Protein AF-A0AA42P1X8-F1 (afdb_monomer_lite)

Structure (mmCIF, N/CA/C/O backbone):
data_AF-A0AA42P1X8-F1
#
_entry.id   AF-A0AA42P1X8-F1
#
loop_
_atom_site.group_PDB
_atom_site.id
_atom_site.type_symbol
_atom_site.label_atom_id
_atom_site.label_alt_id
_atom_site.label_comp_id
_atom_site.label_asym_id
_atom_site.label_entity_id
_atom_sit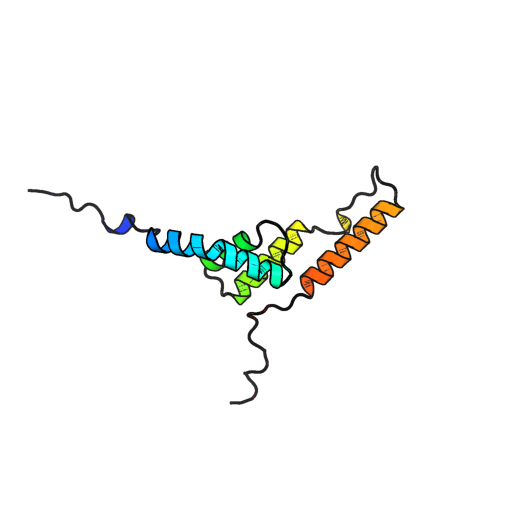e.label_seq_id
_atom_site.pdbx_PDB_ins_code
_atom_site.Cartn_x
_atom_site.Cartn_y
_atom_site.Cartn_z
_atom_site.occupancy
_atom_site.B_iso_or_equiv
_atom_site.auth_seq_id
_atom_site.auth_comp_id
_atom_site.auth_asym_id
_atom_site.auth_atom_id
_atom_site.pdbx_PDB_model_num
ATOM 1 N N . MET A 1 1 ? 55.605 4.474 -20.116 1.00 39.75 1 MET A N 1
ATOM 2 C CA . MET A 1 1 ? 54.874 3.226 -19.821 1.00 39.75 1 MET A CA 1
ATOM 3 C C . MET A 1 1 ? 53.730 3.614 -18.904 1.00 39.75 1 MET A C 1
ATOM 5 O O . MET A 1 1 ? 53.937 3.712 -17.703 1.00 39.75 1 MET A O 1
ATOM 9 N N . ASP A 1 2 ? 52.579 3.957 -19.483 1.00 41.84 2 ASP A N 1
ATOM 10 C CA . ASP A 1 2 ? 51.383 4.332 -18.724 1.00 41.84 2 ASP A CA 1
ATOM 11 C C . ASP A 1 2 ? 50.641 3.068 -18.297 1.00 41.84 2 ASP A C 1
ATOM 13 O O . ASP A 1 2 ? 49.954 2.422 -19.087 1.00 41.84 2 ASP A O 1
ATOM 17 N N . HIS A 1 3 ? 50.808 2.701 -17.030 1.00 51.12 3 HIS A N 1
ATOM 18 C CA . HIS A 1 3 ? 49.976 1.709 -16.363 1.00 51.12 3 HIS A CA 1
ATOM 19 C C . HIS A 1 3 ? 48.878 2.422 -15.574 1.00 51.12 3 HIS A C 1
ATOM 21 O O . HIS A 1 3 ? 48.928 2.518 -14.352 1.00 51.12 3 HIS A O 1
ATOM 27 N N . THR A 1 4 ? 47.856 2.900 -16.274 1.00 49.59 4 THR A N 1
ATOM 28 C CA . THR A 1 4 ? 46.592 3.331 -15.660 1.00 49.59 4 THR A CA 1
ATOM 29 C C . THR A 1 4 ? 45.424 2.652 -16.360 1.00 49.59 4 THR A C 1
ATOM 31 O O . THR A 1 4 ? 44.500 3.274 -16.871 1.00 49.59 4 THR A O 1
ATOM 34 N N . ALA A 1 5 ? 45.430 1.317 -16.321 1.00 53.59 5 ALA A N 1
ATOM 35 C CA . ALA A 1 5 ? 44.211 0.529 -16.450 1.00 53.59 5 ALA A CA 1
ATOM 36 C C . ALA A 1 5 ? 43.378 0.716 -15.169 1.00 53.59 5 ALA A C 1
ATOM 38 O O . ALA A 1 5 ? 43.371 -0.121 -14.267 1.00 53.59 5 ALA A O 1
ATOM 39 N N . HIS A 1 6 ? 42.729 1.873 -15.038 1.00 49.88 6 HIS A N 1
ATOM 40 C CA . HIS A 1 6 ? 41.736 2.110 -13.997 1.00 49.88 6 HIS A CA 1
ATOM 41 C C . HIS A 1 6 ? 40.450 1.373 -14.367 1.00 49.88 6 HIS A C 1
ATOM 43 O O . HIS A 1 6 ? 39.615 1.870 -15.113 1.00 49.88 6 HIS A O 1
ATOM 49 N N . ASN A 1 7 ? 40.369 0.139 -13.870 1.00 50.12 7 ASN A N 1
ATOM 50 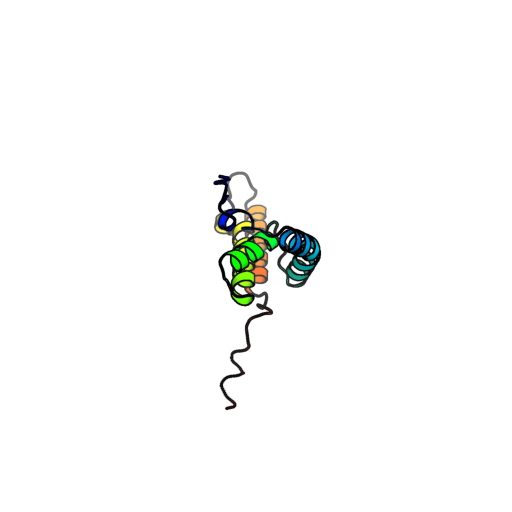C CA . ASN A 1 7 ? 39.185 -0.573 -13.389 1.00 50.12 7 ASN A CA 1
ATOM 51 C C . ASN A 1 7 ? 37.820 0.051 -13.771 1.00 50.12 7 ASN A C 1
ATOM 53 O O . ASN A 1 7 ? 37.093 0.578 -12.930 1.00 50.12 7 ASN A O 1
ATOM 57 N N . THR A 1 8 ? 37.461 -0.020 -15.054 1.00 50.88 8 THR A N 1
ATOM 58 C CA . THR A 1 8 ? 36.228 0.562 -15.622 1.00 50.88 8 THR A CA 1
ATOM 59 C C . THR A 1 8 ? 34.963 -0.193 -15.191 1.00 50.88 8 THR A C 1
ATOM 61 O O . THR A 1 8 ? 33.851 0.234 -15.476 1.00 50.88 8 THR A O 1
ATOM 64 N N . ALA A 1 9 ? 35.111 -1.317 -14.485 1.00 50.81 9 ALA A N 1
ATOM 65 C CA . ALA A 1 9 ? 34.005 -2.191 -14.104 1.00 50.81 9 ALA A CA 1
ATOM 66 C C . ALA A 1 9 ? 33.200 -1.699 -12.883 1.00 50.81 9 ALA A C 1
ATOM 68 O O . ALA A 1 9 ? 32.087 -2.167 -12.667 1.00 50.81 9 ALA A O 1
ATOM 69 N N . VAL A 1 10 ? 33.733 -0.766 -12.081 1.00 51.41 10 VAL A N 1
ATOM 70 C CA . VAL A 1 10 ? 33.106 -0.333 -10.810 1.00 51.41 10 VAL A CA 1
ATOM 71 C C . VAL A 1 10 ? 32.296 0.968 -10.956 1.00 51.41 10 VAL A C 1
ATOM 73 O O . VAL A 1 10 ? 31.490 1.294 -10.088 1.00 51.41 10 VAL A O 1
ATOM 76 N N . GLN A 1 11 ? 32.479 1.727 -12.041 1.00 54.09 11 GLN A N 1
ATOM 77 C CA . GLN A 1 11 ? 32.058 3.134 -12.089 1.00 54.09 11 GLN A CA 1
ATOM 78 C C . GLN A 1 11 ? 30.611 3.414 -12.506 1.00 54.09 11 GLN A C 1
ATOM 80 O O . GLN A 1 11 ? 30.185 4.550 -12.331 1.00 54.09 11 GLN A O 1
ATOM 85 N N . ASP A 1 12 ? 29.830 2.438 -12.977 1.00 58.81 12 ASP A N 1
ATOM 86 C CA . ASP A 1 12 ? 28.467 2.726 -13.455 1.00 58.81 12 ASP A CA 1
ATOM 87 C C . ASP A 1 12 ? 27.408 1.779 -12.874 1.00 58.81 12 ASP A C 1
ATOM 89 O O . ASP A 1 12 ? 26.531 1.262 -13.563 1.00 58.81 12 ASP A O 1
ATOM 93 N N . LEU A 1 13 ? 27.479 1.546 -11.557 1.00 65.06 13 LEU A N 1
ATOM 94 C CA . LEU A 1 13 ? 26.463 0.782 -10.816 1.00 65.06 13 LEU A CA 1
ATOM 95 C C . LEU A 1 13 ? 25.056 1.404 -10.943 1.00 65.06 13 LEU A C 1
ATOM 97 O O . LEU A 1 13 ? 24.052 0.699 -10.829 1.00 65.06 13 LEU A O 1
ATOM 101 N N . HIS A 1 14 ? 24.972 2.714 -11.213 1.00 73.38 14 HIS A N 1
ATOM 102 C CA . HIS A 1 14 ? 23.718 3.455 -11.360 1.00 73.38 14 HIS A CA 1
ATOM 103 C C . HIS A 1 14 ? 23.801 4.493 -12.493 1.00 73.38 14 HIS A C 1
ATOM 105 O O . HIS A 1 14 ? 23.961 5.683 -12.207 1.00 73.38 14 HIS A O 1
ATOM 111 N N . PRO A 1 15 ? 23.626 4.087 -13.766 1.00 84.31 15 PRO A N 1
ATOM 112 C CA . PRO A 1 15 ? 23.707 5.012 -14.890 1.00 84.31 15 PRO A CA 1
ATOM 113 C C . PRO A 1 15 ? 22.776 6.212 -14.698 1.00 84.31 15 PRO A C 1
ATOM 115 O O . PRO A 1 15 ? 21.572 6.052 -14.459 1.00 84.31 15 PRO A O 1
ATOM 118 N N . GLU A 1 16 ? 23.314 7.427 -14.820 1.00 86.50 16 GLU A N 1
ATOM 119 C CA . GLU A 1 16 ? 22.595 8.671 -14.502 1.00 86.50 16 GLU A CA 1
ATOM 120 C C . GLU A 1 16 ? 21.273 8.796 -15.281 1.00 86.50 16 GLU A C 1
ATOM 122 O O . GLU A 1 16 ? 20.245 9.231 -14.749 1.00 86.50 16 GLU A O 1
ATOM 127 N N . ALA A 1 17 ? 21.265 8.346 -16.539 1.00 86.50 17 ALA A N 1
ATOM 128 C CA . ALA A 1 17 ? 20.076 8.318 -17.385 1.00 86.50 17 ALA A CA 1
ATOM 129 C C . ALA A 1 17 ? 18.936 7.477 -16.777 1.00 86.50 17 ALA A C 1
ATOM 131 O O . ALA A 1 17 ? 17.769 7.886 -16.825 1.00 86.50 17 ALA A O 1
ATOM 132 N N . ASN A 1 18 ? 19.266 6.344 -16.149 1.00 85.62 18 ASN A N 1
ATOM 133 C CA . ASN A 1 18 ? 18.295 5.474 -15.487 1.00 85.62 18 ASN A CA 1
ATOM 134 C C . ASN A 1 18 ? 17.728 6.148 -14.237 1.00 85.62 18 ASN A C 1
ATOM 136 O O . ASN A 1 18 ? 16.509 6.168 -14.058 1.00 85.62 18 ASN A O 1
ATOM 140 N N . VAL A 1 19 ? 18.577 6.780 -13.422 1.00 88.31 19 VAL A N 1
ATOM 141 C CA . VAL A 1 19 ? 18.148 7.526 -12.225 1.00 88.31 19 VAL A CA 1
ATOM 142 C C . VAL A 1 19 ? 17.223 8.686 -12.605 1.00 88.31 19 VAL A C 1
ATOM 144 O O . VAL A 1 19 ? 16.154 8.859 -12.015 1.00 88.31 19 VAL A O 1
ATOM 147 N N . ARG A 1 20 ? 17.570 9.450 -13.650 1.00 90.69 20 ARG A N 1
ATOM 148 C CA . ARG A 1 20 ? 16.721 10.531 -14.179 1.00 90.69 20 ARG A CA 1
ATOM 149 C C . ARG A 1 20 ? 15.377 10.003 -14.678 1.00 90.69 20 ARG A C 1
ATOM 151 O O . ARG A 1 20 ? 14.344 10.608 -14.390 1.00 90.69 20 ARG A O 1
ATOM 158 N N . ARG A 1 21 ? 15.362 8.874 -15.396 1.00 88.50 21 ARG A N 1
ATOM 159 C CA . ARG A 1 21 ? 14.121 8.226 -15.851 1.00 88.50 21 ARG A CA 1
ATOM 160 C C . ARG A 1 21 ? 13.255 7.786 -14.672 1.00 88.50 21 ARG A C 1
ATOM 162 O O . ARG A 1 21 ? 12.072 8.111 -14.660 1.00 88.50 21 ARG A O 1
ATOM 169 N N . GLN A 1 22 ? 13.834 7.122 -13.673 1.00 87.62 22 GLN A N 1
ATOM 170 C CA . GLN A 1 22 ? 13.111 6.716 -12.467 1.00 87.62 22 GLN A CA 1
ATOM 171 C C . GLN A 1 22 ? 12.496 7.924 -11.760 1.00 87.62 22 GLN A C 1
ATOM 173 O O . GLN A 1 22 ? 11.303 7.916 -11.476 1.00 87.62 22 GLN A O 1
ATOM 178 N N . ARG A 1 23 ? 13.271 8.998 -11.556 1.00 90.75 23 ARG A N 1
ATOM 179 C CA . ARG A 1 23 ? 12.792 10.222 -10.898 1.00 90.75 23 ARG A CA 1
ATOM 180 C C . ARG A 1 23 ? 11.593 10.848 -11.612 1.00 90.75 23 ARG A C 1
ATOM 182 O O . ARG A 1 23 ? 10.664 11.288 -10.942 1.00 90.75 23 ARG A O 1
ATOM 189 N N . ARG A 1 24 ? 11.584 10.860 -12.950 1.00 93.00 24 ARG A N 1
ATOM 190 C CA . ARG A 1 24 ? 10.444 11.359 -13.743 1.00 93.00 24 ARG A CA 1
ATOM 191 C C . ARG A 1 24 ? 9.186 10.501 -13.602 1.00 93.00 24 ARG A C 1
ATOM 193 O O . ARG A 1 24 ? 8.091 11.034 -13.721 1.00 93.00 24 ARG A O 1
ATOM 200 N N . ASN A 1 25 ? 9.334 9.207 -13.325 1.00 90.75 25 ASN A N 1
ATOM 201 C CA . ASN A 1 25 ? 8.211 8.276 -13.219 1.00 90.75 25 ASN A CA 1
ATOM 202 C C . ASN A 1 25 ? 7.588 8.227 -11.812 1.00 90.75 25 ASN A C 1
ATOM 204 O O . ASN A 1 25 ? 6.458 7.763 -11.677 1.00 90.75 25 ASN A O 1
ATOM 208 N N . ILE A 1 26 ? 8.284 8.714 -10.773 1.00 91.81 26 ILE A N 1
ATOM 209 C CA . ILE A 1 26 ? 7.796 8.688 -9.380 1.00 91.81 26 ILE A CA 1
ATOM 210 C C . ILE A 1 26 ? 6.400 9.322 -9.231 1.00 91.81 26 ILE A C 1
ATOM 212 O O . ILE A 1 26 ? 5.537 8.671 -8.643 1.00 91.81 26 ILE A O 1
ATOM 216 N N . PRO A 1 27 ? 6.113 10.528 -9.764 1.00 93.88 27 PRO A N 1
ATOM 217 C CA . PRO A 1 27 ? 4.791 11.136 -9.600 1.00 93.88 27 PRO A CA 1
ATOM 218 C C . PRO A 1 27 ? 3.665 10.298 -10.214 1.00 93.88 27 PRO A C 1
ATOM 220 O O . PRO A 1 27 ? 2.588 10.198 -9.632 1.00 93.88 27 PRO A O 1
ATOM 223 N N . VAL A 1 28 ? 3.930 9.663 -11.361 1.00 94.12 28 VAL A N 1
ATOM 224 C CA . VAL A 1 28 ? 2.968 8.789 -12.047 1.00 94.12 28 VAL A CA 1
ATOM 225 C C . VAL A 1 28 ? 2.708 7.533 -11.220 1.00 94.12 28 VAL A C 1
ATOM 227 O O . VAL A 1 28 ? 1.554 7.178 -11.004 1.00 94.12 28 VAL A O 1
ATOM 230 N N . LEU A 1 29 ? 3.761 6.899 -10.693 1.00 93.25 29 LEU A N 1
ATOM 231 C CA . LEU A 1 29 ? 3.623 5.748 -9.799 1.00 93.25 29 LEU A CA 1
ATOM 232 C C . LEU A 1 29 ? 2.780 6.095 -8.565 1.00 93.25 29 LEU A C 1
ATOM 234 O O . LEU A 1 29 ? 1.844 5.370 -8.247 1.00 93.25 29 LEU A O 1
ATOM 238 N N . ILE A 1 30 ? 3.078 7.215 -7.896 1.00 93.50 30 ILE A N 1
ATOM 239 C CA . ILE A 1 30 ? 2.312 7.677 -6.729 1.00 93.50 30 ILE A CA 1
ATOM 240 C C . ILE A 1 30 ? 0.840 7.890 -7.102 1.00 93.50 30 ILE A C 1
ATOM 242 O O . ILE A 1 30 ? -0.044 7.483 -6.351 1.00 93.50 30 ILE A O 1
ATOM 246 N N . GLY A 1 31 ? 0.571 8.513 -8.254 1.00 94.81 31 GLY A N 1
ATOM 247 C CA . GLY A 1 31 ? -0.788 8.703 -8.760 1.00 94.81 31 GLY A CA 1
ATOM 248 C C . GLY A 1 31 ? -1.525 7.379 -8.962 1.00 94.81 31 GLY A C 1
ATOM 249 O O . GLY A 1 31 ? -2.649 7.230 -8.489 1.00 94.81 31 GLY A O 1
ATOM 250 N N . ASN A 1 32 ? -0.869 6.400 -9.586 1.00 94.44 32 ASN A N 1
ATOM 251 C CA . ASN A 1 32 ? -1.448 5.084 -9.848 1.00 94.44 32 ASN A CA 1
ATOM 252 C C . ASN A 1 32 ? -1.726 4.299 -8.559 1.00 94.44 32 ASN A C 1
ATOM 254 O O . ASN A 1 32 ? -2.797 3.714 -8.429 1.00 94.44 32 ASN A O 1
ATOM 258 N N . LEU A 1 33 ? -0.802 4.308 -7.592 1.00 95.56 33 LEU A N 1
ATOM 259 C CA . LEU A 1 33 ? -0.992 3.619 -6.309 1.00 95.56 33 LEU A CA 1
ATOM 260 C C . LEU A 1 33 ? -2.159 4.222 -5.517 1.00 95.56 33 LEU A C 1
ATOM 262 O O . LEU A 1 33 ? -3.015 3.480 -5.041 1.00 95.56 33 LEU A O 1
ATOM 266 N N . LYS A 1 34 ? -2.262 5.557 -5.474 1.00 95.06 34 LYS A N 1
ATOM 267 C CA . LYS A 1 34 ? -3.405 6.250 -4.858 1.00 95.06 34 LYS A CA 1
ATOM 268 C C . LYS A 1 34 ? -4.720 5.932 -5.558 1.00 95.06 34 LYS A C 1
ATOM 270 O O . LYS A 1 34 ? -5.715 5.659 -4.893 1.00 95.06 34 LYS A O 1
ATOM 275 N N . ALA A 1 35 ? -4.727 5.933 -6.892 1.00 94.12 35 ALA A N 1
ATOM 276 C CA . ALA A 1 35 ? -5.903 5.567 -7.678 1.00 94.12 35 ALA A CA 1
ATOM 277 C C . ALA A 1 35 ? -6.327 4.106 -7.441 1.00 94.12 35 ALA A C 1
ATOM 279 O O . ALA A 1 35 ? -7.517 3.809 -7.451 1.00 94.12 35 ALA A O 1
ATOM 280 N N . ALA A 1 36 ? -5.370 3.216 -7.165 1.00 93.44 36 ALA A N 1
ATOM 281 C CA . ALA A 1 36 ? -5.615 1.828 -6.780 1.00 93.44 36 ALA A CA 1
ATOM 282 C C . ALA A 1 36 ? -6.024 1.654 -5.303 1.00 93.44 36 ALA A C 1
ATOM 284 O O . ALA A 1 36 ? -6.233 0.527 -4.865 1.00 93.44 36 ALA A O 1
ATOM 285 N N . GLY A 1 37 ? -6.139 2.740 -4.532 1.00 94.62 37 GLY A N 1
ATOM 286 C CA . GLY A 1 37 ? -6.581 2.720 -3.138 1.00 94.62 37 GLY A CA 1
ATOM 287 C C . GLY A 1 37 ? -5.461 2.660 -2.097 1.00 94.62 37 GLY A C 1
ATOM 288 O O . GLY A 1 37 ? -5.773 2.679 -0.909 1.00 94.62 37 GLY A O 1
ATOM 289 N N . LEU A 1 38 ? -4.189 2.645 -2.513 1.00 96.38 38 LEU A N 1
ATOM 290 C CA . LEU A 1 38 ? -3.039 2.676 -1.607 1.00 96.38 38 LEU A CA 1
ATOM 291 C C . LEU A 1 38 ? -2.630 4.121 -1.301 1.00 96.38 38 LEU A C 1
ATOM 293 O O . LEU A 1 38 ? -2.038 4.814 -2.134 1.00 96.38 38 LEU A O 1
ATOM 297 N N . ASN A 1 39 ? -2.983 4.595 -0.109 1.00 95.25 39 ASN A N 1
ATOM 298 C CA . ASN A 1 39 ? -2.907 6.005 0.266 1.00 95.25 39 ASN A CA 1
ATOM 299 C C . ASN A 1 39 ? -1.881 6.310 1.362 1.00 95.25 39 ASN A C 1
ATOM 301 O O . ASN A 1 39 ? -1.603 7.487 1.617 1.00 95.25 39 ASN A O 1
ATOM 305 N N . MET A 1 40 ? -1.318 5.290 2.014 1.00 95.25 40 MET A N 1
ATOM 306 C CA . MET A 1 40 ? -0.380 5.500 3.116 1.00 95.25 40 MET A CA 1
ATOM 307 C C . MET A 1 40 ? 0.987 6.015 2.633 1.00 95.25 40 MET A C 1
ATOM 309 O O . MET A 1 40 ? 1.424 5.715 1.521 1.00 95.25 40 MET A O 1
ATOM 313 N N . PRO A 1 41 ? 1.707 6.808 3.446 1.00 95.25 41 PRO A N 1
ATOM 314 C CA . PRO A 1 41 ? 3.022 7.307 3.062 1.00 95.25 41 PRO A CA 1
ATOM 315 C C . PRO A 1 41 ? 4.031 6.163 2.877 1.00 95.25 41 PRO A C 1
ATOM 317 O O . PRO A 1 41 ? 4.102 5.228 3.671 1.00 95.25 41 PRO A O 1
ATOM 320 N N . GLY A 1 42 ? 4.856 6.251 1.834 1.00 94.38 42 GLY A N 1
ATOM 321 C CA . GLY A 1 42 ? 5.923 5.282 1.577 1.00 94.38 42 GLY A CA 1
ATOM 322 C C . GLY A 1 42 ? 5.493 4.009 0.843 1.00 94.38 42 GLY A C 1
ATOM 323 O O . GLY A 1 42 ? 6.355 3.181 0.556 1.00 94.38 42 GLY A O 1
ATOM 324 N N . VAL A 1 43 ? 4.218 3.860 0.463 1.00 96.94 43 VAL A N 1
ATOM 325 C CA . VAL A 1 43 ? 3.762 2.737 -0.385 1.00 96.94 43 VAL A CA 1
ATOM 326 C C . VAL A 1 43 ? 4.482 2.690 -1.737 1.00 96.94 43 VAL A C 1
ATOM 328 O O . VAL A 1 43 ? 4.821 1.615 -2.223 1.00 96.94 43 VAL A O 1
ATOM 331 N N . ASP A 1 44 ? 4.806 3.848 -2.316 1.00 95.81 44 ASP A N 1
ATOM 332 C CA . ASP A 1 44 ? 5.598 3.967 -3.545 1.00 95.81 44 ASP A CA 1
ATOM 333 C C . ASP A 1 44 ? 7.039 3.480 -3.351 1.00 95.81 44 ASP A C 1
ATOM 335 O O . ASP A 1 44 ? 7.633 2.871 -4.243 1.00 95.81 44 ASP A O 1
ATOM 339 N N . SER A 1 45 ? 7.593 3.730 -2.167 1.00 96.12 45 SER A N 1
ATOM 340 C CA . SER A 1 45 ? 8.945 3.326 -1.810 1.00 96.12 45 SER A CA 1
ATOM 341 C C . SER A 1 45 ? 9.001 1.823 -1.551 1.00 96.12 45 SER A C 1
ATOM 343 O O . SER A 1 45 ? 9.912 1.172 -2.054 1.00 96.12 45 SER A O 1
ATOM 345 N N . ALA A 1 46 ? 7.995 1.253 -0.879 1.00 97.62 46 ALA A N 1
ATOM 346 C CA . ALA A 1 46 ? 7.837 -0.192 -0.719 1.00 97.62 46 ALA A CA 1
ATOM 347 C C . ALA A 1 46 ? 7.702 -0.910 -2.075 1.00 97.62 46 ALA A C 1
ATOM 349 O O . ALA A 1 46 ? 8.418 -1.880 -2.325 1.00 97.62 46 ALA A O 1
ATOM 350 N N . TYR A 1 47 ? 6.868 -0.387 -2.984 1.00 97.38 47 TYR A N 1
ATOM 351 C CA . TYR A 1 47 ? 6.724 -0.911 -4.348 1.00 97.38 47 TYR A CA 1
ATOM 352 C C . TYR A 1 47 ? 8.067 -0.937 -5.090 1.00 97.38 47 TYR A C 1
ATOM 354 O O . TYR A 1 47 ? 8.505 -1.961 -5.611 1.00 97.38 47 TYR A O 1
ATOM 362 N N . ARG A 1 48 ? 8.768 0.202 -5.112 1.00 95.25 48 ARG A N 1
ATOM 363 C CA . ARG A 1 48 ? 10.051 0.338 -5.817 1.00 95.25 48 ARG A CA 1
ATOM 364 C C . ARG A 1 48 ? 11.159 -0.494 -5.182 1.00 95.25 48 ARG A C 1
ATOM 366 O O . ARG A 1 48 ? 11.995 -1.016 -5.913 1.00 95.25 48 ARG A O 1
ATOM 373 N N . ALA A 1 49 ? 11.175 -0.618 -3.857 1.00 96.06 49 ALA A N 1
ATOM 374 C CA . ALA A 1 49 ? 12.127 -1.462 -3.145 1.00 96.06 49 ALA A CA 1
ATOM 375 C C . ALA A 1 49 ? 11.922 -2.942 -3.493 1.00 96.06 49 ALA A C 1
ATOM 377 O O . ALA A 1 49 ? 12.898 -3.642 -3.751 1.00 96.06 49 ALA A O 1
ATOM 378 N N . ALA A 1 50 ? 10.670 -3.399 -3.586 1.00 97.06 50 ALA A N 1
ATOM 379 C CA . ALA A 1 50 ? 10.360 -4.746 -4.054 1.00 97.06 50 ALA A CA 1
ATOM 380 C C . ALA A 1 50 ? 10.827 -4.971 -5.502 1.00 97.06 50 ALA A C 1
ATOM 382 O O . ALA A 1 50 ? 11.521 -5.953 -5.760 1.00 97.06 50 ALA A O 1
ATOM 383 N N . LEU A 1 51 ? 10.538 -4.047 -6.428 1.00 94.44 51 LEU A N 1
ATOM 384 C CA . LEU A 1 51 ? 11.049 -4.147 -7.803 1.00 94.44 51 LEU A CA 1
ATOM 385 C C . LEU A 1 51 ? 12.580 -4.186 -7.854 1.00 94.44 51 LEU A C 1
ATOM 387 O O . LEU A 1 51 ? 13.158 -4.973 -8.597 1.00 94.44 51 LEU A O 1
ATOM 391 N N . PHE A 1 52 ? 13.249 -3.362 -7.045 1.00 91.06 52 PHE A N 1
ATOM 392 C CA . PHE A 1 52 ? 14.708 -3.366 -6.949 1.00 91.06 52 PHE A CA 1
ATOM 393 C C . PHE A 1 52 ? 15.254 -4.705 -6.429 1.00 91.06 52 PHE A C 1
ATOM 395 O O . PHE A 1 52 ? 16.295 -5.161 -6.890 1.00 91.06 52 PHE A O 1
ATOM 402 N N . ALA A 1 53 ? 14.529 -5.363 -5.522 1.00 95.00 53 ALA A N 1
ATOM 403 C CA . ALA A 1 53 ? 14.850 -6.697 -5.022 1.00 95.00 53 ALA A CA 1
ATOM 404 C C . ALA A 1 53 ? 14.508 -7.837 -6.009 1.00 95.00 53 ALA A C 1
ATOM 406 O O . ALA A 1 53 ? 1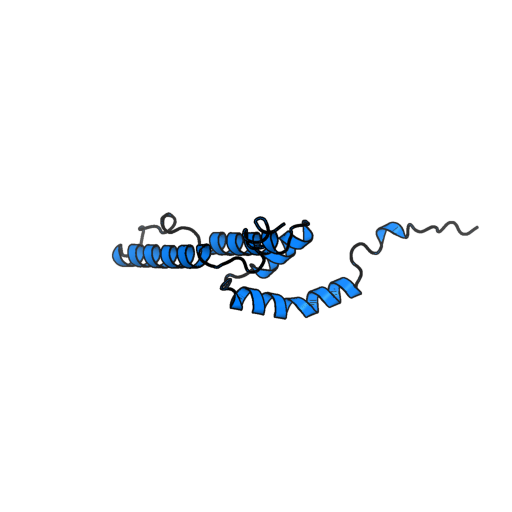4.683 -9.005 -5.666 1.00 95.00 53 ALA A O 1
ATOM 407 N N . GLY A 1 54 ? 14.031 -7.525 -7.220 1.00 93.75 54 GLY A N 1
ATOM 408 C CA . GLY A 1 54 ? 13.708 -8.510 -8.256 1.00 93.75 54 GLY A CA 1
ATOM 409 C C . GLY A 1 54 ? 12.279 -9.057 -8.202 1.00 93.75 54 GLY A C 1
ATOM 410 O O . GLY A 1 54 ? 11.998 -10.078 -8.825 1.00 93.75 54 GLY A O 1
ATOM 411 N N . ALA A 1 55 ? 11.373 -8.410 -7.466 1.00 95.94 55 ALA A N 1
ATOM 412 C CA . ALA A 1 55 ? 9.961 -8.778 -7.451 1.00 95.94 55 ALA A CA 1
ATOM 413 C C . ALA A 1 55 ? 9.284 -8.503 -8.808 1.00 95.94 55 ALA A C 1
ATOM 415 O O . ALA A 1 55 ? 9.638 -7.554 -9.509 1.00 95.94 55 ALA A O 1
ATOM 416 N N . THR A 1 56 ? 8.265 -9.296 -9.149 1.00 95.69 56 THR A N 1
ATOM 417 C CA . THR A 1 56 ? 7.330 -8.967 -10.238 1.00 95.69 56 THR A CA 1
ATOM 418 C C . THR A 1 56 ? 6.451 -7.773 -9.849 1.00 95.69 56 THR A C 1
ATOM 420 O O . THR A 1 56 ? 6.349 -7.442 -8.666 1.00 95.69 56 THR A O 1
ATOM 423 N N . ASP A 1 57 ? 5.771 -7.138 -10.810 1.00 93.75 57 ASP A N 1
ATOM 424 C CA . ASP A 1 57 ? 4.831 -6.043 -10.508 1.00 93.75 57 ASP A CA 1
ATOM 425 C C . ASP A 1 57 ? 3.707 -6.491 -9.560 1.00 93.75 57 ASP A C 1
ATOM 427 O O . ASP A 1 57 ? 3.348 -5.763 -8.636 1.00 93.75 57 ASP A O 1
ATOM 431 N N . GLU A 1 58 ? 3.222 -7.726 -9.713 1.00 95.38 58 GLU A N 1
ATOM 432 C CA . GLU A 1 58 ? 2.259 -8.342 -8.796 1.00 95.38 58 GLU A CA 1
ATOM 433 C C . GLU A 1 58 ? 2.801 -8.402 -7.364 1.00 95.38 58 GLU A C 1
ATOM 435 O O . GLU A 1 58 ? 2.151 -7.930 -6.430 1.00 95.38 58 GLU A O 1
ATOM 440 N N . MET A 1 59 ? 4.020 -8.916 -7.187 1.00 97.19 59 MET A N 1
ATOM 441 C CA . MET A 1 59 ? 4.668 -9.010 -5.878 1.00 97.19 59 MET A CA 1
ATOM 442 C C . MET A 1 59 ? 5.008 -7.634 -5.291 1.00 97.19 59 MET A C 1
ATOM 444 O O . MET A 1 59 ? 4.904 -7.442 -4.078 1.00 97.19 59 MET A O 1
ATOM 448 N N . ALA A 1 60 ? 5.415 -6.675 -6.123 1.00 97.44 60 ALA A N 1
ATOM 449 C CA . ALA A 1 60 ? 5.714 -5.311 -5.705 1.00 97.44 60 ALA A CA 1
ATOM 450 C C . ALA A 1 60 ? 4.453 -4.570 -5.253 1.00 97.44 60 ALA A C 1
ATOM 452 O O . ALA A 1 60 ? 4.473 -3.856 -4.247 1.00 97.44 60 ALA A O 1
ATOM 453 N N . TRP A 1 61 ? 3.339 -4.793 -5.947 1.00 97.06 61 TRP A N 1
ATOM 454 C CA . TRP A 1 61 ? 2.037 -4.286 -5.550 1.00 97.06 61 TRP A CA 1
ATOM 455 C C . TRP A 1 61 ? 1.613 -4.890 -4.199 1.00 97.06 61 TRP A C 1
ATOM 457 O O . TRP A 1 61 ? 1.227 -4.151 -3.292 1.00 97.06 61 TRP A O 1
ATOM 467 N N . GLU A 1 62 ? 1.799 -6.201 -3.989 1.00 97.62 62 GLU A N 1
ATOM 468 C CA . GLU A 1 62 ? 1.538 -6.836 -2.686 1.00 97.62 62 GLU A CA 1
ATOM 469 C C . GLU A 1 62 ? 2.451 -6.309 -1.572 1.00 97.62 62 GLU A C 1
ATOM 471 O O . GLU A 1 62 ? 2.012 -6.143 -0.434 1.00 97.62 62 GLU A O 1
ATOM 476 N N . ALA A 1 63 ? 3.717 -6.011 -1.873 1.00 97.94 63 ALA A N 1
ATOM 477 C CA . ALA A 1 63 ? 4.627 -5.394 -0.912 1.00 97.94 63 ALA A CA 1
ATOM 478 C C . ALA A 1 63 ? 4.135 -4.002 -0.483 1.00 97.94 63 ALA A C 1
ATOM 480 O O . ALA A 1 63 ? 4.147 -3.686 0.708 1.00 97.94 63 ALA A O 1
ATOM 481 N N . ALA A 1 64 ? 3.636 -3.199 -1.427 1.00 98.00 64 ALA A N 1
ATOM 482 C CA . ALA A 1 64 ? 3.028 -1.905 -1.139 1.00 98.00 64 ALA A CA 1
ATOM 483 C C . ALA A 1 64 ? 1.738 -2.038 -0.306 1.00 98.00 64 ALA A C 1
ATOM 485 O O . ALA A 1 64 ? 1.588 -1.324 0.686 1.00 98.00 64 ALA A O 1
ATOM 486 N N . ARG A 1 65 ? 0.851 -2.996 -0.632 1.00 97.94 65 ARG A N 1
ATOM 487 C CA . ARG A 1 65 ? -0.360 -3.287 0.166 1.00 97.94 65 ARG A CA 1
ATOM 488 C C . ARG A 1 65 ? -0.001 -3.706 1.595 1.00 97.94 65 ARG A C 1
ATOM 490 O O . ARG A 1 65 ? -0.609 -3.233 2.551 1.00 97.94 65 ARG A O 1
ATOM 497 N N . ARG A 1 66 ? 1.021 -4.550 1.777 1.00 97.56 66 ARG A N 1
ATOM 498 C CA . ARG A 1 66 ? 1.508 -4.933 3.116 1.00 97.56 66 ARG A CA 1
ATOM 499 C C . ARG A 1 66 ? 2.063 -3.739 3.889 1.00 97.56 66 ARG A C 1
ATOM 501 O O . ARG A 1 66 ? 1.769 -3.618 5.072 1.00 97.56 66 ARG A O 1
ATOM 508 N N . HIS A 1 67 ? 2.821 -2.856 3.239 1.00 98.12 67 HIS A N 1
ATOM 509 C CA . HIS A 1 67 ? 3.320 -1.625 3.864 1.00 98.12 67 HIS A CA 1
ATOM 510 C C . HIS A 1 67 ? 2.178 -0.715 4.338 1.00 98.12 67 HIS A C 1
ATOM 512 O O . HIS A 1 67 ? 2.228 -0.192 5.448 1.00 98.12 67 HIS A O 1
ATOM 518 N N . GLU A 1 68 ? 1.113 -0.577 3.544 1.00 97.88 68 GLU A N 1
ATOM 519 C CA . GLU A 1 68 ? -0.097 0.149 3.951 1.00 97.88 68 GLU A CA 1
ATOM 520 C C . GLU A 1 68 ? -0.728 -0.450 5.212 1.00 97.88 68 GLU A C 1
ATOM 522 O O . GLU A 1 68 ? -1.004 0.277 6.165 1.00 97.88 68 GLU A O 1
ATOM 527 N N . LEU A 1 69 ? -0.895 -1.775 5.255 1.00 97.12 69 LEU A N 1
ATOM 528 C CA . LEU A 1 69 ? -1.439 -2.474 6.423 1.00 97.12 69 LEU A CA 1
ATOM 529 C C . LEU A 1 69 ? -0.572 -2.282 7.674 1.00 97.12 69 LEU A C 1
ATOM 531 O O . LEU A 1 69 ? -1.112 -2.054 8.754 1.00 97.12 69 LEU A O 1
ATOM 535 N N . VAL A 1 70 ? 0.756 -2.317 7.527 1.00 96.56 70 VAL A N 1
ATOM 536 C CA . VAL A 1 70 ? 1.694 -2.042 8.627 1.00 96.56 70 VAL A CA 1
ATOM 537 C C . VAL A 1 70 ? 1.494 -0.630 9.183 1.00 96.56 70 VAL A C 1
ATOM 539 O O . VAL A 1 70 ? 1.506 -0.449 10.396 1.00 96.56 70 VAL A O 1
ATOM 542 N N . LEU A 1 71 ? 1.273 0.369 8.324 1.00 97.00 71 LEU A N 1
ATOM 543 C CA . LEU A 1 71 ? 1.055 1.751 8.764 1.00 97.00 71 LEU A CA 1
ATOM 544 C C . LEU A 1 71 ? -0.345 2.018 9.327 1.00 97.00 71 LEU A C 1
ATOM 546 O O . LEU A 1 71 ? -0.495 2.898 10.175 1.00 97.00 71 LEU A O 1
ATOM 550 N N . ILE A 1 72 ? -1.369 1.285 8.880 1.00 95.88 72 ILE A N 1
ATOM 551 C CA . ILE A 1 72 ? -2.707 1.343 9.491 1.00 95.88 72 ILE A CA 1
ATOM 552 C C . ILE A 1 72 ? -2.652 0.845 10.948 1.00 95.88 72 ILE A C 1
ATOM 554 O O . ILE A 1 72 ? -3.347 1.403 11.810 1.00 95.88 72 ILE A O 1
ATOM 558 N N . GLY A 1 73 ? -1.824 -0.172 11.215 1.00 93.81 73 GLY A N 1
ATOM 559 C CA . GLY A 1 73 ? -1.752 -0.875 12.496 1.00 93.81 73 GLY A CA 1
ATOM 560 C C . GLY A 1 73 ? -2.976 -1.758 12.737 1.00 93.81 73 GLY A C 1
ATOM 561 O O . GLY A 1 73 ? -3.829 -1.920 11.859 1.00 93.81 73 GLY A O 1
ATOM 562 N N . PHE A 1 74 ? -3.107 -2.298 13.946 1.00 92.38 74 PHE A N 1
ATOM 563 C CA . PHE A 1 74 ? -4.200 -3.206 14.304 1.00 92.38 74 PHE A CA 1
ATOM 564 C C . PHE A 1 74 ? -5.160 -2.600 15.343 1.00 92.38 74 PHE A C 1
ATOM 566 O O . PHE A 1 74 ? -4.787 -1.680 16.080 1.00 92.38 74 PHE A O 1
ATOM 573 N N . PRO A 1 75 ? -6.445 -3.010 15.379 1.00 91.94 75 PRO A N 1
ATOM 574 C CA . PRO A 1 75 ? -7.412 -2.456 16.330 1.00 91.94 75 PRO A CA 1
ATOM 575 C C . PRO A 1 75 ? -7.068 -2.744 17.797 1.00 91.94 75 PRO A C 1
ATOM 577 O O . PRO A 1 75 ? -7.325 -1.912 18.661 1.00 91.94 75 PRO A O 1
ATOM 580 N N . ASP A 1 76 ? -6.478 -3.897 18.086 1.00 90.31 76 ASP A N 1
ATOM 581 C CA . ASP A 1 76 ? -6.055 -4.322 19.425 1.00 90.31 76 ASP A CA 1
ATOM 582 C C . ASP A 1 76 ? -4.901 -3.483 19.998 1.00 90.31 76 ASP A C 1
ATOM 584 O O . ASP A 1 76 ? -4.765 -3.384 21.213 1.00 90.31 76 ASP A O 1
ATOM 588 N N . GLU A 1 77 ? -4.140 -2.782 19.155 1.00 90.12 77 GLU A N 1
ATOM 589 C CA . GLU A 1 77 ? -3.106 -1.825 19.583 1.00 90.12 77 GLU A CA 1
ATOM 590 C C . GLU A 1 77 ? -3.685 -0.522 20.173 1.00 90.12 77 GLU A C 1
ATOM 592 O O . GLU A 1 77 ? -2.949 0.318 20.696 1.00 90.12 77 GLU A O 1
ATOM 597 N N . ILE A 1 78 ? -5.000 -0.301 20.071 1.00 86.69 78 ILE A N 1
ATOM 598 C CA . ILE A 1 78 ? -5.664 0.872 20.649 1.00 86.69 78 ILE A CA 1
ATOM 599 C C . ILE A 1 78 ? -5.888 0.619 22.139 1.00 86.69 78 ILE A C 1
ATOM 601 O O . ILE A 1 78 ? -6.744 -0.184 22.519 1.00 86.69 78 ILE A O 1
ATOM 605 N N . SER A 1 79 ? -5.136 1.338 22.974 1.00 79.69 79 SER A N 1
ATOM 606 C CA . SER A 1 79 ? -5.280 1.281 24.429 1.00 79.69 79 SER A CA 1
ATOM 607 C C . SER A 1 79 ? -6.535 2.009 24.915 1.00 79.69 79 SER A C 1
ATOM 609 O O . SER A 1 79 ? -6.828 3.125 24.483 1.00 79.69 79 SER A O 1
ATOM 611 N N . ASP A 1 80 ? -7.217 1.408 25.890 1.00 73.38 80 ASP A N 1
ATOM 612 C CA . ASP A 1 80 ? -8.314 2.040 26.635 1.00 73.38 80 ASP A CA 1
ATOM 613 C C . ASP A 1 80 ? -7.805 2.991 27.735 1.00 73.38 80 ASP A C 1
ATOM 615 O O . ASP A 1 80 ? -8.575 3.737 28.341 1.00 73.38 80 ASP A O 1
ATOM 619 N N . THR A 1 81 ? -6.497 3.005 28.019 1.00 70.69 81 THR A N 1
ATOM 620 C CA . THR A 1 81 ? -5.936 3.848 29.081 1.00 70.69 81 THR A CA 1
ATOM 621 C C . THR A 1 81 ? -5.947 5.321 28.674 1.00 70.69 81 THR A C 1
ATOM 623 O O . THR A 1 81 ? -5.192 5.734 27.795 1.00 70.69 81 THR A O 1
ATOM 626 N N . GLY A 1 82 ? -6.769 6.129 29.348 1.00 66.12 82 GLY A N 1
ATOM 627 C CA . GLY A 1 82 ? -6.810 7.587 29.170 1.00 66.12 82 GLY A CA 1
ATOM 628 C C . GLY A 1 82 ? -7.745 8.080 28.062 1.00 66.12 82 GLY A C 1
ATOM 629 O O . GLY A 1 82 ? -7.808 9.285 27.822 1.00 66.12 82 GLY A O 1
ATOM 630 N N . THR A 1 83 ? -8.497 7.181 27.423 1.00 66.06 83 THR A N 1
ATOM 631 C CA . THR A 1 83 ? -9.502 7.519 26.408 1.00 66.06 83 THR A CA 1
ATOM 632 C C . THR A 1 83 ? -10.867 7.005 26.858 1.00 66.06 83 THR A C 1
ATOM 634 O O . THR A 1 83 ? -10.971 5.936 27.446 1.00 66.06 83 THR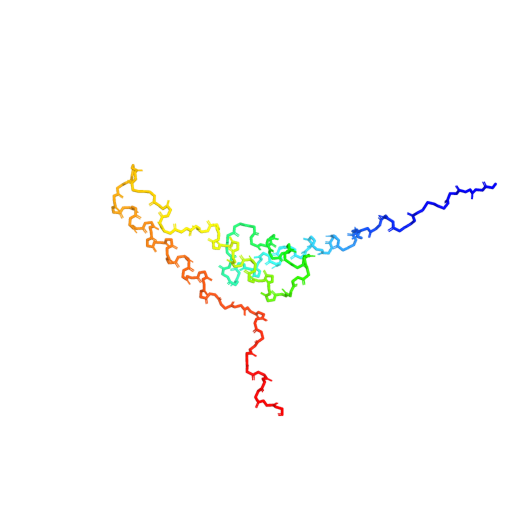 A O 1
ATOM 637 N N . ASP A 1 84 ? -11.925 7.771 26.601 1.00 80.31 84 ASP A N 1
ATOM 638 C CA . ASP A 1 84 ? -13.307 7.313 26.783 1.00 80.31 84 ASP A CA 1
ATOM 639 C C . ASP A 1 84 ? -13.529 6.001 26.005 1.00 80.31 84 ASP A C 1
ATOM 641 O O . ASP A 1 84 ? -13.211 5.934 24.814 1.00 80.31 84 ASP A O 1
ATOM 645 N N . LEU A 1 85 ? -14.063 4.971 26.670 1.00 77.69 85 LEU A N 1
ATOM 646 C CA . LEU A 1 85 ? -14.283 3.636 26.099 1.00 77.69 85 LEU A CA 1
ATOM 647 C C . LEU A 1 85 ? -15.064 3.697 24.780 1.00 77.69 85 LEU A C 1
ATOM 649 O O . LEU A 1 85 ? -14.707 3.024 23.815 1.00 77.69 85 LEU A O 1
ATOM 653 N N . SER A 1 86 ? -16.063 4.580 24.695 1.00 82.25 86 SER A N 1
ATOM 654 C CA . SER A 1 86 ? -16.861 4.765 23.477 1.00 82.25 86 SER A CA 1
ATOM 655 C C . SER A 1 86 ? -16.022 5.264 22.291 1.00 82.25 86 SER A C 1
ATOM 657 O O . SER A 1 86 ? -16.235 4.872 21.140 1.00 82.25 86 SER A O 1
ATOM 659 N N . LYS A 1 87 ? -15.013 6.101 22.560 1.00 86.94 87 LYS A N 1
ATOM 660 C CA . LYS A 1 87 ? -14.078 6.607 21.547 1.00 86.94 87 LYS A CA 1
ATOM 661 C C . LYS A 1 87 ? -13.065 5.538 21.156 1.00 86.94 87 LYS A C 1
ATOM 663 O O . LYS A 1 87 ? -12.774 5.412 19.968 1.00 86.94 87 LYS A O 1
ATOM 668 N N . ALA A 1 88 ? -12.567 4.760 22.117 1.00 88.94 88 ALA A N 1
ATOM 669 C CA . ALA A 1 88 ? -11.661 3.649 21.843 1.00 88.94 88 ALA A CA 1
ATOM 670 C C . ALA A 1 88 ? -12.327 2.606 20.927 1.00 88.94 88 ALA A C 1
ATOM 672 O O . ALA A 1 88 ? -11.766 2.244 19.893 1.00 88.94 88 ALA A O 1
ATOM 673 N N . GLU A 1 89 ? -13.570 2.210 21.213 1.00 90.19 89 GLU A N 1
ATOM 674 C CA . GLU A 1 89 ? -14.357 1.314 20.355 1.00 90.19 89 GLU A CA 1
ATOM 675 C C . GLU A 1 89 ? -14.595 1.888 18.951 1.00 90.19 89 GLU A C 1
ATOM 677 O O . GLU A 1 89 ? -14.406 1.191 17.948 1.00 90.19 89 GLU A O 1
ATOM 682 N N . ALA A 1 90 ? -14.947 3.174 18.847 1.00 91.62 90 ALA A N 1
ATOM 683 C CA . ALA A 1 90 ? -15.118 3.834 17.555 1.00 91.62 90 ALA A CA 1
ATOM 684 C C . ALA A 1 90 ? -13.814 3.849 16.736 1.00 91.62 90 ALA A C 1
ATOM 686 O O . ALA A 1 90 ? -13.835 3.608 15.524 1.00 91.62 90 ALA A O 1
ATOM 687 N N . MET A 1 91 ? -12.669 4.086 17.384 1.00 92.06 91 MET A N 1
ATOM 688 C CA . MET A 1 91 ? -11.353 4.036 16.743 1.00 92.06 91 MET A CA 1
ATOM 689 C C . MET A 1 91 ? -11.002 2.621 16.276 1.00 92.06 91 MET A C 1
ATOM 691 O O . MET A 1 91 ? -10.540 2.467 15.144 1.00 92.06 91 MET A O 1
ATOM 695 N N . ARG A 1 92 ? -11.281 1.591 17.087 1.00 94.44 92 ARG A N 1
ATOM 696 C CA . ARG A 1 92 ? -11.098 0.178 16.710 1.00 94.44 92 ARG A CA 1
ATOM 697 C C . ARG A 1 92 ? -11.913 -0.182 15.480 1.00 94.44 92 ARG A C 1
ATOM 699 O O . ARG A 1 92 ? -11.361 -0.694 14.509 1.00 94.44 92 ARG A O 1
ATOM 706 N N . LYS A 1 93 ? -13.203 0.165 15.480 1.00 95.00 93 LYS A N 1
ATOM 707 C CA . LYS A 1 93 ? -14.102 -0.069 14.343 1.00 95.00 93 LYS A CA 1
ATOM 708 C C . LYS A 1 93 ? -13.612 0.640 13.083 1.00 95.00 93 LYS A C 1
ATOM 710 O O . LYS A 1 93 ? -13.585 0.043 12.009 1.00 95.00 93 LYS A O 1
ATOM 715 N N . ARG A 1 94 ? -13.189 1.902 13.208 1.00 94.81 94 ARG A N 1
ATOM 716 C CA . ARG A 1 94 ? -12.630 2.668 12.088 1.00 94.81 94 ARG A CA 1
ATOM 717 C C . ARG A 1 94 ? -11.357 2.022 11.545 1.00 94.81 94 ARG A C 1
ATOM 719 O O . ARG A 1 94 ? -11.213 1.920 10.332 1.00 94.81 94 ARG A O 1
ATOM 726 N N . ARG A 1 95 ? -10.444 1.590 12.418 1.00 95.75 95 ARG A N 1
ATOM 727 C CA . ARG A 1 95 ? -9.198 0.933 12.008 1.00 95.75 95 ARG A CA 1
ATOM 728 C C . ARG A 1 95 ? -9.471 -0.395 11.307 1.00 95.75 95 ARG A C 1
ATOM 730 O O . ARG A 1 95 ? -8.909 -0.625 10.244 1.00 95.75 95 ARG A O 1
ATOM 737 N N . GLN A 1 96 ? -10.388 -1.208 11.829 1.00 97.06 96 GLN A N 1
ATOM 738 C CA . GLN A 1 96 ? -10.791 -2.453 11.175 1.00 97.06 96 GLN A CA 1
ATOM 739 C C . GLN A 1 96 ? -11.358 -2.198 9.771 1.00 97.06 96 GLN A C 1
ATOM 741 O O . GLN A 1 96 ? -10.933 -2.842 8.819 1.00 97.06 96 GLN A O 1
ATOM 746 N N . ALA A 1 97 ? -12.220 -1.189 9.607 1.00 96.81 97 ALA A N 1
ATOM 747 C CA . ALA A 1 97 ? -12.755 -0.829 8.293 1.00 96.81 97 ALA A CA 1
ATOM 748 C C . ALA A 1 97 ? -11.659 -0.416 7.287 1.00 96.81 97 ALA A C 1
ATOM 750 O O . ALA A 1 97 ? -11.756 -0.736 6.101 1.00 96.81 97 ALA A O 1
ATOM 751 N N . LEU A 1 98 ? -10.600 0.265 7.746 1.00 96.31 98 LEU A N 1
ATOM 752 C CA . LEU A 1 98 ? -9.441 0.593 6.906 1.00 96.31 98 LEU A CA 1
ATOM 753 C C . LEU A 1 98 ? -8.661 -0.660 6.494 1.00 96.31 98 LEU A C 1
ATOM 755 O O . LEU A 1 98 ? -8.292 -0.779 5.330 1.00 96.31 98 LEU A O 1
ATOM 759 N N . ILE A 1 99 ? -8.449 -1.603 7.417 1.00 97.50 99 ILE A N 1
ATOM 760 C CA . ILE A 1 99 ? -7.797 -2.890 7.128 1.00 97.50 99 ILE A CA 1
ATOM 761 C C . ILE A 1 99 ? -8.605 -3.689 6.104 1.00 97.50 99 ILE A C 1
ATOM 763 O O . ILE A 1 99 ? -8.033 -4.222 5.154 1.00 97.50 99 ILE A O 1
ATOM 767 N N . ASP A 1 100 ? -9.923 -3.764 6.277 1.00 97.56 100 ASP A N 1
ATOM 768 C CA . ASP A 1 100 ? -10.805 -4.523 5.388 1.00 97.56 100 ASP A CA 1
ATOM 769 C C . ASP A 1 100 ? -10.841 -3.901 3.987 1.00 97.56 100 ASP A C 1
ATOM 771 O O . ASP A 1 100 ? -10.717 -4.607 2.985 1.00 97.56 100 ASP A O 1
ATOM 775 N N . THR A 1 101 ? -10.895 -2.566 3.909 1.00 96.75 101 THR A N 1
ATOM 776 C CA . THR A 1 101 ? -10.741 -1.833 2.641 1.00 96.75 101 THR A CA 1
ATOM 777 C C . THR A 1 101 ? -9.388 -2.168 2.009 1.00 96.75 101 THR A C 1
ATOM 779 O O . THR A 1 101 ? -9.350 -2.660 0.888 1.00 96.75 101 THR A O 1
ATOM 782 N N . CYS A 1 102 ? -8.311 -2.031 2.789 1.00 96.56 102 CYS A N 1
ATOM 783 C CA . CYS A 1 102 ? -6.959 -2.553 2.576 1.00 96.56 102 CYS A CA 1
ATOM 784 C C . CYS A 1 102 ? -6.897 -3.866 1.777 1.00 96.56 102 CYS A C 1
ATOM 786 O O . CYS A 1 102 ? -6.421 -3.967 0.643 1.00 96.56 102 CYS A O 1
ATOM 788 N N . ARG A 1 103 ? -7.400 -4.906 2.441 1.00 95.56 103 ARG A N 1
ATOM 789 C CA . ARG A 1 103 ? -7.332 -6.307 2.016 1.00 95.56 103 ARG A CA 1
ATOM 790 C C . ARG A 1 103 ? -8.229 -6.623 0.827 1.00 95.56 103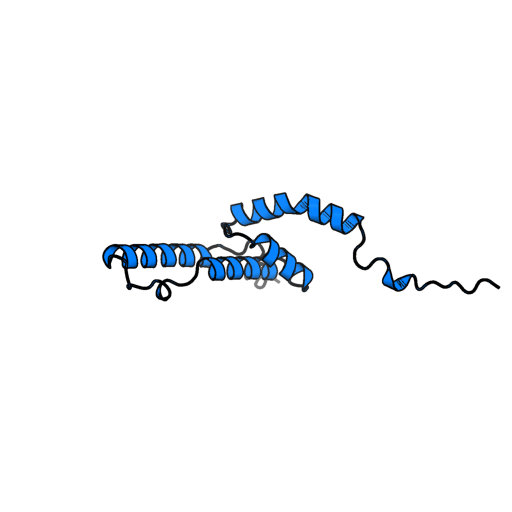 ARG A C 1
ATOM 792 O O . ARG A 1 103 ? -7.938 -7.570 0.107 1.00 95.56 103 ARG A O 1
ATOM 799 N N . SER A 1 104 ? -9.301 -5.859 0.636 1.00 96.06 104 SER A N 1
ATOM 800 C CA . SER A 1 104 ? -10.248 -6.066 -0.463 1.00 96.06 104 SER A CA 1
ATOM 801 C C . SER A 1 104 ? -9.819 -5.427 -1.785 1.00 96.06 104 SER A C 1
ATOM 803 O O . SER A 1 104 ? -10.390 -5.768 -2.819 1.00 96.06 104 SER A O 1
ATOM 805 N N . LEU A 1 105 ? -8.820 -4.533 -1.783 1.00 94.81 105 LEU A N 1
ATOM 806 C CA . LEU A 1 105 ? -8.292 -3.944 -3.015 1.00 94.81 105 LEU A CA 1
ATOM 807 C C . LEU A 1 105 ? -7.815 -5.056 -3.956 1.00 94.81 105 LEU A C 1
ATOM 809 O O . LEU A 1 105 ? -6.984 -5.850 -3.528 1.00 94.81 105 LEU A O 1
ATOM 813 N N . PRO A 1 106 ? -8.259 -5.135 -5.219 1.00 93.88 106 PRO A N 1
ATOM 814 C CA . PRO A 1 106 ? -7.735 -6.120 -6.159 1.00 93.88 106 PRO A CA 1
ATOM 815 C C . PRO A 1 106 ? -6.288 -5.785 -6.530 1.00 93.88 106 PRO A C 1
ATOM 817 O O . PRO A 1 106 ? -5.928 -4.616 -6.663 1.0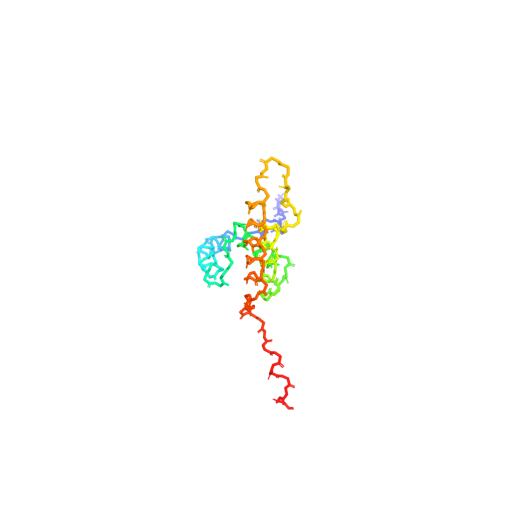0 93.88 106 PRO A O 1
ATOM 820 N N . ASN A 1 107 ? -5.454 -6.809 -6.719 1.00 93.19 107 ASN A N 1
ATOM 821 C CA . ASN A 1 107 ? -4.132 -6.604 -7.302 1.00 93.19 107 ASN A CA 1
ATOM 822 C C . ASN A 1 107 ? -4.298 -6.448 -8.826 1.00 93.19 107 ASN A C 1
ATOM 824 O O . ASN A 1 107 ? -4.733 -7.400 -9.474 1.00 93.19 107 ASN A O 1
ATOM 828 N N . PRO A 1 108 ? -3.974 -5.284 -9.416 1.00 91.19 108 PRO A N 1
ATOM 829 C CA . PRO A 1 108 ? -4.188 -5.022 -10.837 1.00 91.19 108 PRO A CA 1
ATOM 830 C C . PRO A 1 108 ? -3.256 -5.833 -11.749 1.00 91.19 108 PRO A C 1
ATOM 832 O O . PRO A 1 108 ? -3.476 -5.872 -12.956 1.00 91.19 108 PRO A O 1
ATOM 835 N N . PHE A 1 109 ? -2.218 -6.457 -11.187 1.00 90.25 109 PHE A N 1
ATOM 836 C CA . PHE A 1 109 ? -1.252 -7.281 -11.911 1.00 90.25 109 PHE A CA 1
ATOM 837 C C . PHE A 1 109 ? -1.444 -8.778 -11.675 1.00 90.25 109 PHE A C 1
ATOM 839 O O . PHE A 1 109 ? -0.711 -9.564 -12.270 1.00 90.25 109 PHE A O 1
ATOM 846 N N . ALA A 1 110 ? -2.396 -9.177 -10.825 1.00 88.44 110 ALA A N 1
ATOM 847 C CA . ALA A 1 110 ? -2.739 -10.582 -10.678 1.00 88.44 110 ALA A CA 1
ATOM 848 C C . ALA A 1 110 ? -3.269 -11.082 -12.027 1.00 88.44 110 ALA A C 1
ATOM 850 O O . ALA A 1 110 ? -4.373 -10.732 -12.451 1.00 88.44 110 ALA A O 1
ATOM 851 N N . LEU A 1 111 ? -2.448 -11.862 -12.734 1.00 67.44 111 LEU A N 1
ATOM 852 C CA . LEU A 1 111 ? -2.883 -12.576 -13.926 1.00 67.44 111 LEU A CA 1
ATOM 853 C C . LEU A 1 111 ? -4.027 -13.493 -13.497 1.00 67.44 111 LEU A C 1
ATOM 855 O O . LEU A 1 111 ? -3.867 -14.307 -12.588 1.00 67.44 111 LEU A O 1
ATOM 859 N N . GLY A 1 112 ? -5.192 -13.322 -14.124 1.00 52.62 112 GLY A N 1
ATOM 860 C CA . GLY A 1 112 ? -6.360 -14.138 -13.835 1.00 52.62 112 GLY A CA 1
ATOM 861 C C . GLY A 1 112 ? -5.995 -15.619 -13.883 1.00 52.62 112 GLY A C 1
ATOM 862 O O . GLY A 1 112 ? -5.397 -16.090 -14.851 1.00 52.62 112 GLY A O 1
ATOM 863 N N . ALA A 1 113 ? -6.412 -16.361 -12.860 1.00 47.97 113 ALA A N 1
ATOM 864 C CA . ALA A 1 113 ? -6.393 -17.821 -12.844 1.00 47.97 113 ALA A CA 1
ATOM 865 C C . ALA A 1 113 ? -7.199 -18.454 -14.012 1.00 47.97 113 ALA A C 1
ATOM 867 O O . ALA A 1 113 ? -7.217 -19.672 -14.161 1.00 47.97 113 ALA A O 1
ATOM 868 N N . ASP A 1 114 ? -7.814 -17.638 -14.873 1.00 46.62 114 ASP A N 1
ATOM 869 C CA . ASP A 1 114 ? -8.704 -18.028 -15.966 1.00 46.62 114 ASP A CA 1
ATOM 870 C C . ASP A 1 114 ? -8.011 -18.259 -17.325 1.00 46.62 114 ASP A C 1
ATOM 872 O O . ASP A 1 114 ? -8.684 -18.551 -18.309 1.00 46.62 114 ASP A O 1
ATOM 876 N N . LEU A 1 115 ? -6.677 -18.168 -17.422 1.00 45.94 115 LEU A N 1
ATOM 877 C CA . LEU A 1 115 ? -5.951 -18.448 -18.679 1.00 45.94 115 LEU A CA 1
ATOM 878 C C . LEU A 1 115 ? -5.400 -19.883 -18.803 1.00 45.94 115 LEU A C 1
ATOM 880 O O . LEU A 1 115 ? -4.746 -20.189 -19.796 1.00 45.94 115 LEU A O 1
ATOM 884 N N . GLN A 1 116 ? -5.671 -20.783 -17.848 1.00 42.00 116 GLN A N 1
ATOM 885 C CA . GLN A 1 116 ? -5.178 -22.175 -17.884 1.00 42.00 116 GLN A CA 1
ATOM 886 C C . GLN A 1 116 ? -6.222 -23.252 -18.249 1.00 42.00 116 GLN A C 1
ATOM 888 O O . GLN A 1 116 ? -5.881 -24.430 -18.243 1.00 42.00 116 GLN A O 1
ATOM 893 N N . VAL A 1 117 ? -7.460 -22.897 -18.625 1.00 46.28 117 VAL A N 1
ATOM 894 C CA . VAL A 1 117 ? -8.505 -23.889 -19.004 1.00 46.28 117 VAL A CA 1
ATOM 895 C C . VAL A 1 117 ? -8.835 -23.892 -20.510 1.00 46.28 117 VAL A C 1
ATOM 897 O O . VAL A 1 117 ? -9.746 -24.582 -20.952 1.00 46.28 117 VAL A O 1
ATOM 900 N N . ALA A 1 118 ? -8.074 -23.179 -21.342 1.00 40.19 118 ALA A N 1
ATOM 901 C CA . ALA A 1 118 ? -8.264 -23.211 -22.794 1.00 40.19 118 ALA A CA 1
ATOM 902 C C . ALA A 1 118 ? -6.925 -23.300 -23.542 1.00 40.19 118 ALA A C 1
ATOM 904 O O . ALA A 1 118 ? -6.494 -22.339 -24.177 1.00 40.19 118 ALA A O 1
ATOM 905 N N . ALA A 1 119 ? -6.273 -24.460 -23.451 1.00 39.88 119 ALA A N 1
ATOM 906 C CA . ALA A 1 119 ? -5.246 -24.909 -24.390 1.00 39.88 119 ALA A CA 1
ATOM 907 C C . ALA A 1 119 ? -5.446 -26.400 -24.679 1.00 39.88 119 ALA A C 1
ATOM 909 O O . ALA A 1 119 ? -5.717 -27.144 -23.708 1.00 39.88 119 ALA A O 1
#

Sequence (119 aa):
MDHTAHNTAVQDLHPEANVRRQRRNIPVLIGNLKAAGLNMPGVDSAYRAALFAGATDEMAWEAARRHELVLIGFPDEISDTGTDLSKAEAMRKRRQALIDTCRSLPNPFALGADLQVAA

Foldseek 3Di:
DDPPPPDPPPPPPDPPVNVVVVVVCLVVLQVVCVVLVQDDPCLSVQLVVCVVVVHDNLVSNVSSLVVSLVVLDALVPQDPPPDDPVVSVVSNVVSVVSVVSSVPRDRPPPDDPPPPPPD

pLDDT: mean 84.29, std 17.78, range [39.75, 98.12]

Radius of gyration: 21.8 Å; chains: 1; bounding box: 72×36×54 Å

Secondary structure (DSSP, 8-state):
-------TTSTTSS-HHHHHHHHHHHHHHHHHHHHTT--STTHHHHHHHHHHTT--HHHHHHHHHHHHHHHH--GGG---TTS-HHHHHHHHHHHHHHHHHHHHS--TT---GGGSS--